Protein AF-A0A963CT71-F1 (afdb_monomer_lite)

Structure (mmCIF, N/CA/C/O backbone):
data_AF-A0A963CT71-F1
#
_entry.id   AF-A0A963CT71-F1
#
loop_
_atom_site.group_PDB
_atom_site.id
_atom_site.type_symbol
_atom_site.label_atom_id
_atom_site.label_alt_id
_atom_site.label_comp_id
_atom_site.label_asym_id
_atom_site.label_entity_id
_atom_site.label_seq_id
_atom_site.pdbx_PDB_ins_code
_atom_site.Cartn_x
_atom_site.Cartn_y
_atom_site.Cartn_z
_atom_site.occupancy
_atom_site.B_iso_or_equiv
_atom_site.auth_seq_id
_atom_site.auth_comp_id
_atom_site.auth_asym_id
_atom_site.auth_atom_id
_atom_site.pdbx_PDB_model_num
ATOM 1 N N . SER A 1 1 ? 18.856 -7.439 -0.219 1.00 39.22 1 SER A N 1
ATOM 2 C CA . SER A 1 1 ? 18.866 -8.822 0.309 1.00 39.22 1 SER A CA 1
ATOM 3 C C . SER A 1 1 ? 17.812 -9.653 -0.416 1.00 39.22 1 SER A C 1
ATOM 5 O O . SER A 1 1 ? 16.724 -9.135 -0.674 1.00 39.22 1 SER A O 1
ATOM 7 N N . PRO A 1 2 ? 18.084 -10.939 -0.716 1.00 38.97 2 PRO A N 1
ATOM 8 C CA . PRO A 1 2 ? 17.204 -11.805 -1.519 1.00 38.97 2 PRO A CA 1
ATOM 9 C C . PRO A 1 2 ? 15.769 -11.919 -0.979 1.00 38.97 2 PRO A C 1
ATOM 11 O O . PRO A 1 2 ? 14.817 -12.081 -1.737 1.00 38.97 2 PRO A O 1
ATOM 14 N N . GLU A 1 3 ? 15.612 -11.764 0.336 1.00 34.06 3 GLU A N 1
ATOM 15 C CA . GLU A 1 3 ? 14.328 -11.773 1.043 1.00 34.06 3 GLU A CA 1
ATOM 16 C C . GLU A 1 3 ? 13.418 -10.592 0.656 1.00 34.06 3 GLU A C 1
ATOM 18 O O . GLU A 1 3 ? 12.199 -10.733 0.624 1.00 34.06 3 GLU A O 1
ATOM 23 N N . ILE A 1 4 ? 13.986 -9.443 0.277 1.00 32.22 4 ILE A N 1
ATOM 24 C CA . ILE A 1 4 ? 13.237 -8.221 -0.054 1.00 32.22 4 ILE A CA 1
ATOM 25 C C . ILE A 1 4 ? 12.711 -8.243 -1.502 1.00 32.22 4 ILE A C 1
ATOM 27 O O . ILE A 1 4 ? 11.585 -7.813 -1.765 1.00 32.22 4 ILE A O 1
ATOM 31 N N . ALA A 1 5 ? 13.477 -8.807 -2.441 1.00 37.69 5 ALA A N 1
ATOM 32 C CA . ALA A 1 5 ? 13.049 -8.987 -3.834 1.00 37.69 5 ALA A CA 1
ATOM 33 C C . ALA A 1 5 ? 11.885 -9.993 -3.965 1.00 37.69 5 ALA A C 1
ATOM 35 O O . ALA A 1 5 ? 10.990 -9.829 -4.806 1.00 37.69 5 ALA A O 1
ATOM 36 N N . GLY A 1 6 ? 11.853 -10.999 -3.083 1.00 37.03 6 GLY A N 1
ATOM 37 C CA . GLY A 1 6 ? 10.745 -11.946 -2.969 1.00 37.03 6 GLY A CA 1
ATOM 38 C C . GLY A 1 6 ? 9.434 -11.275 -2.551 1.00 37.03 6 GLY A C 1
ATOM 39 O O . GLY A 1 6 ? 8.389 -11.572 -3.126 1.00 37.03 6 GLY A O 1
ATOM 40 N N . ILE A 1 7 ? 9.476 -10.313 -1.624 1.00 43.66 7 ILE A N 1
ATOM 41 C CA . ILE A 1 7 ? 8.278 -9.631 -1.105 1.00 43.66 7 ILE A CA 1
ATOM 42 C C . ILE A 1 7 ? 7.617 -8.767 -2.181 1.00 43.66 7 ILE A C 1
ATOM 44 O O . ILE A 1 7 ? 6.408 -8.850 -2.363 1.00 43.66 7 ILE A O 1
ATOM 48 N N . ALA A 1 8 ? 8.383 -7.981 -2.940 1.00 42.50 8 ALA A N 1
ATOM 49 C CA . ALA A 1 8 ? 7.830 -7.114 -3.986 1.00 42.50 8 ALA A CA 1
ATOM 50 C C . ALA A 1 8 ? 7.186 -7.900 -5.139 1.00 42.50 8 ALA A C 1
ATOM 52 O O . ALA A 1 8 ? 6.135 -7.518 -5.664 1.00 42.50 8 ALA A O 1
ATOM 53 N N . THR A 1 9 ? 7.805 -9.020 -5.510 1.00 46.75 9 THR A N 1
ATOM 54 C CA . THR A 1 9 ? 7.285 -9.934 -6.531 1.00 46.75 9 THR A CA 1
ATOM 55 C C . THR A 1 9 ? 6.040 -10.657 -6.025 1.00 46.75 9 THR A C 1
ATOM 57 O O . THR A 1 9 ? 5.046 -10.730 -6.740 1.00 46.75 9 THR A O 1
ATOM 60 N N . THR A 1 10 ? 6.047 -11.102 -4.764 1.00 49.56 10 THR A N 1
ATOM 61 C CA . THR A 1 10 ? 4.898 -11.754 -4.119 1.00 49.56 10 THR A CA 1
ATOM 62 C C . THR A 1 10 ? 3.737 -10.786 -3.932 1.00 49.56 10 THR A C 1
ATOM 64 O O . THR A 1 10 ? 2.600 -11.169 -4.161 1.00 49.56 10 THR A O 1
ATOM 67 N N . LEU A 1 11 ? 3.989 -9.518 -3.596 1.00 54.88 11 LEU A N 1
ATOM 68 C CA . LEU A 1 11 ? 2.932 -8.521 -3.441 1.00 54.88 11 LEU A CA 1
ATOM 69 C C . LEU A 1 11 ? 2.250 -8.224 -4.779 1.00 54.88 11 LEU A C 1
ATOM 71 O O . LEU A 1 11 ? 1.028 -8.205 -4.848 1.00 54.88 11 LEU A O 1
ATOM 75 N N . ARG A 1 12 ? 3.023 -8.058 -5.861 1.00 53.62 12 ARG A N 1
ATOM 76 C CA . ARG A 1 12 ? 2.466 -7.911 -7.215 1.00 53.62 12 ARG A CA 1
ATOM 77 C C . ARG A 1 12 ? 1.745 -9.169 -7.680 1.00 53.62 12 ARG A C 1
ATOM 79 O O . ARG A 1 12 ? 0.687 -9.052 -8.283 1.00 53.62 12 ARG A O 1
ATOM 86 N N . ALA A 1 13 ? 2.290 -10.346 -7.385 1.00 54.56 13 ALA A N 1
ATOM 87 C CA . ALA A 1 13 ? 1.652 -11.614 -7.708 1.00 54.56 13 ALA A CA 1
ATOM 88 C C . ALA A 1 13 ? 0.355 -11.819 -6.912 1.00 54.56 13 ALA A C 1
ATOM 90 O O . ALA A 1 13 ? -0.615 -12.264 -7.496 1.00 54.56 13 ALA A O 1
ATOM 91 N N . LEU A 1 14 ? 0.290 -11.437 -5.634 1.00 53.31 14 LEU A N 1
ATOM 92 C CA . LEU A 1 14 ? -0.922 -11.494 -4.806 1.00 53.31 14 LEU A CA 1
ATOM 93 C C . LEU A 1 14 ? -1.966 -10.467 -5.253 1.00 53.31 14 LEU A C 1
ATOM 95 O O . LEU A 1 14 ? -3.130 -10.813 -5.404 1.00 53.31 14 LEU A O 1
ATOM 99 N N . LEU A 1 15 ? -1.545 -9.232 -5.535 1.00 55.91 15 LEU A N 1
ATOM 100 C CA . LEU A 1 15 ? -2.412 -8.193 -6.098 1.00 55.91 15 LEU A CA 1
ATOM 101 C C . LEU A 1 15 ? -2.982 -8.606 -7.465 1.00 55.91 15 LEU A C 1
ATOM 103 O O . LEU A 1 15 ? -4.130 -8.294 -7.763 1.00 55.91 15 LEU A O 1
ATOM 107 N N . ALA A 1 16 ? -2.200 -9.312 -8.288 1.00 54.62 16 ALA A N 1
ATOM 108 C CA . ALA A 1 16 ? -2.622 -9.778 -9.609 1.00 54.62 16 ALA A CA 1
ATOM 109 C C . ALA A 1 16 ? -3.396 -11.110 -9.585 1.00 54.62 16 ALA A C 1
ATOM 111 O O . ALA A 1 16 ? -4.253 -11.322 -10.439 1.00 54.62 16 ALA A O 1
ATOM 112 N N . ALA A 1 17 ? -3.098 -12.010 -8.645 1.00 50.31 17 ALA A N 1
ATOM 113 C CA . ALA A 1 17 ? -3.702 -13.341 -8.558 1.00 50.31 17 ALA A CA 1
ATOM 114 C C . ALA A 1 17 ? -4.968 -13.369 -7.693 1.00 50.31 17 ALA A C 1
ATOM 116 O O . ALA A 1 17 ? -5.863 -14.162 -7.972 1.00 50.31 17 ALA A O 1
ATOM 117 N N . ASP A 1 18 ? -5.056 -12.509 -6.675 1.00 64.19 18 ASP A N 1
ATOM 118 C CA . ASP A 1 18 ? -6.190 -12.438 -5.751 1.00 64.19 18 ASP A CA 1
ATOM 119 C C . ASP A 1 18 ? -6.536 -10.986 -5.384 1.00 64.19 18 ASP A C 1
ATOM 121 O O . ASP A 1 18 ? -6.759 -10.613 -4.229 1.00 64.19 18 ASP A O 1
ATOM 125 N N . GLY A 1 19 ? -6.583 -10.126 -6.407 1.00 60.41 19 GLY A N 1
ATOM 126 C CA . GLY A 1 19 ? -7.023 -8.736 -6.262 1.00 60.41 19 GLY A CA 1
ATOM 127 C C . GLY A 1 19 ? -8.407 -8.621 -5.616 1.00 60.41 19 GLY A C 1
ATOM 128 O O . GLY A 1 19 ? -8.689 -7.632 -4.952 1.00 60.41 19 GLY A O 1
ATOM 129 N N . LYS A 1 20 ? -9.235 -9.669 -5.717 1.00 60.31 20 LYS A N 1
ATOM 130 C CA . LYS A 1 20 ? -10.563 -9.728 -5.109 1.00 60.31 20 LYS A CA 1
ATOM 131 C C . LY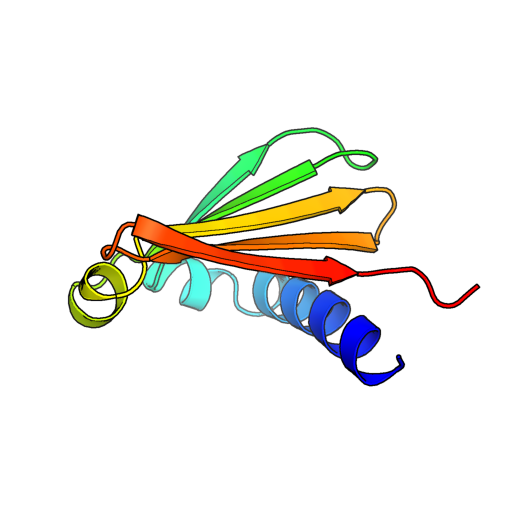S A 1 20 ? -10.501 -9.813 -3.583 1.00 60.31 20 LYS A C 1
ATOM 133 O O . LYS A 1 20 ? -11.141 -8.996 -2.931 1.00 60.31 20 LYS A O 1
ATOM 138 N N . ALA A 1 21 ? -9.685 -10.703 -3.010 1.00 62.38 21 ALA A N 1
ATOM 139 C CA . ALA A 1 21 ? -9.477 -10.737 -1.560 1.00 62.38 21 ALA A CA 1
ATOM 140 C C . ALA A 1 21 ? -8.869 -9.418 -1.050 1.00 62.38 21 ALA A C 1
ATOM 142 O O . ALA A 1 21 ? -9.252 -8.889 -0.005 1.00 62.38 21 ALA A O 1
ATOM 143 N N . LEU A 1 22 ? -7.952 -8.827 -1.817 1.00 64.31 22 LEU A N 1
ATOM 144 C CA . LEU A 1 22 ? -7.360 -7.539 -1.463 1.00 64.31 22 LEU A CA 1
ATOM 145 C C . LEU A 1 22 ? -8.373 -6.386 -1.502 1.00 64.31 22 LEU A C 1
ATOM 147 O O . LEU A 1 22 ? -8.377 -5.575 -0.581 1.00 64.31 22 LEU A O 1
ATOM 151 N N . GLU A 1 23 ? -9.260 -6.335 -2.494 1.00 68.88 23 GLU A N 1
ATOM 152 C CA . GLU A 1 23 ? -10.356 -5.356 -2.584 1.00 68.88 23 GLU A CA 1
ATOM 153 C C . GLU A 1 23 ? -11.472 -5.590 -1.549 1.00 68.88 23 GLU A C 1
ATOM 155 O O . GLU A 1 23 ? -12.158 -4.650 -1.125 1.00 68.88 23 GLU A O 1
ATOM 160 N N . GLU A 1 24 ? -11.666 -6.834 -1.108 1.00 73.38 24 GLU A N 1
ATOM 161 C CA . GLU A 1 24 ? -12.566 -7.167 -0.001 1.00 73.38 24 GLU A CA 1
ATOM 162 C C . GLU A 1 24 ? -12.045 -6.571 1.314 1.00 73.38 24 GLU A C 1
ATOM 164 O O . GLU A 1 24 ? -12.814 -5.966 2.064 1.00 73.38 24 GLU A O 1
ATOM 169 N N . HIS A 1 25 ? -10.735 -6.664 1.569 1.00 70.81 25 HIS A N 1
ATOM 170 C CA . HIS A 1 25 ? -10.113 -6.200 2.814 1.00 70.81 25 HIS A CA 1
ATOM 171 C C . HIS A 1 25 ? -9.627 -4.749 2.801 1.00 70.81 25 HIS A C 1
ATOM 173 O O . HIS A 1 25 ? -9.546 -4.127 3.868 1.00 70.81 25 HIS A O 1
ATOM 179 N N . TYR A 1 26 ? -9.351 -4.184 1.628 1.00 79.25 26 TYR A N 1
ATOM 180 C CA . TYR A 1 26 ? -8.771 -2.856 1.469 1.00 79.25 26 TYR A CA 1
ATOM 181 C C . TYR A 1 26 ? -9.443 -2.080 0.338 1.00 79.25 26 TYR A C 1
ATOM 183 O O . TYR A 1 26 ? -9.868 -2.622 -0.675 1.00 79.25 26 TYR A O 1
ATOM 191 N N . THR A 1 27 ? -9.490 -0.763 0.485 1.00 87.12 27 THR A N 1
ATOM 192 C CA . THR A 1 27 ? -9.684 0.145 -0.643 1.00 87.12 27 THR A CA 1
ATOM 193 C C . THR A 1 27 ? -8.320 0.417 -1.270 1.00 87.12 27 THR A C 1
ATOM 195 O O . THR A 1 27 ? -7.392 0.820 -0.564 1.00 87.12 27 THR A O 1
ATOM 198 N N . LEU A 1 28 ? -8.205 0.198 -2.582 1.00 84.56 28 LEU A N 1
ATOM 199 C CA . LEU A 1 28 ? -6.971 0.381 -3.343 1.00 84.56 28 LEU A CA 1
ATOM 200 C C . LEU A 1 28 ? -7.066 1.640 -4.206 1.00 84.56 28 LEU A C 1
ATOM 202 O O . LEU A 1 28 ? -8.051 1.844 -4.915 1.00 84.56 28 LEU A O 1
ATOM 206 N N . ILE A 1 29 ? -6.024 2.470 -4.176 1.00 85.44 29 ILE A N 1
ATOM 207 C CA . ILE A 1 29 ? -5.882 3.622 -5.073 1.00 85.44 29 ILE A CA 1
ATOM 208 C C . ILE A 1 29 ? -4.493 3.563 -5.701 1.00 85.44 29 ILE A C 1
ATOM 210 O O . ILE A 1 29 ? -3.490 3.747 -5.013 1.00 85.44 29 ILE A O 1
ATOM 214 N N . LEU A 1 30 ? -4.441 3.312 -7.010 1.00 83.06 30 LEU A N 1
ATOM 215 C CA . LEU A 1 30 ? -3.220 3.397 -7.806 1.00 83.06 30 LEU A CA 1
ATOM 216 C C . LEU A 1 30 ? -3.155 4.761 -8.499 1.00 83.06 30 LEU A C 1
ATOM 218 O O . LEU A 1 30 ? -4.142 5.234 -9.061 1.00 83.06 30 LEU A O 1
ATOM 222 N N . SER A 1 31 ? -1.984 5.385 -8.474 1.00 84.00 31 SER A N 1
ATOM 223 C CA . SER A 1 31 ? -1.724 6.675 -9.116 1.00 84.00 31 SER A CA 1
ATOM 224 C C . SER A 1 31 ? -0.303 6.727 -9.675 1.00 84.00 31 SER A C 1
ATOM 226 O O . SER A 1 31 ? 0.566 5.969 -9.240 1.00 84.00 31 SER A O 1
ATOM 228 N N . GLY A 1 32 ? -0.067 7.625 -10.632 1.00 84.38 32 GLY A N 1
ATOM 229 C CA . GLY A 1 32 ? 1.235 7.807 -11.274 1.00 84.38 32 GLY A CA 1
ATOM 230 C C . GLY A 1 32 ? 1.373 7.054 -12.599 1.00 84.38 32 GLY A C 1
ATOM 231 O O . GLY A 1 32 ? 0.396 6.854 -13.320 1.00 84.38 32 GLY A O 1
ATOM 232 N N . SER A 1 33 ? 2.605 6.683 -12.934 1.00 78.62 33 SER A N 1
ATOM 233 C CA . SER A 1 33 ? 3.008 6.073 -14.207 1.00 78.62 33 SER A CA 1
ATOM 234 C C . SER A 1 33 ? 3.913 4.857 -13.983 1.00 78.62 33 SER A C 1
ATOM 236 O O . SER A 1 33 ? 4.394 4.632 -12.879 1.00 78.62 33 SER A O 1
ATOM 238 N N . GLY A 1 34 ? 4.188 4.060 -15.020 1.00 73.81 34 GLY A N 1
ATOM 239 C CA . GLY A 1 34 ? 4.998 2.839 -14.876 1.00 73.81 34 GLY A CA 1
ATOM 240 C C . GLY A 1 34 ? 6.397 3.056 -14.272 1.00 73.81 34 GLY A C 1
ATOM 241 O O . GLY A 1 34 ? 6.877 2.196 -13.533 1.00 73.81 34 GLY A O 1
ATOM 242 N N . SER A 1 35 ? 7.019 4.208 -14.533 1.00 78.38 35 SER A N 1
ATOM 243 C CA . SER A 1 35 ? 8.341 4.587 -14.014 1.00 78.38 35 SER A CA 1
ATOM 244 C C . SER A 1 35 ? 8.303 5.261 -12.638 1.00 78.38 35 SER A C 1
ATOM 246 O O . SER A 1 35 ? 9.333 5.367 -11.984 1.00 78.38 35 SER A O 1
ATOM 248 N N . ASP A 1 36 ? 7.133 5.716 -12.189 1.00 82.81 36 ASP A N 1
ATOM 249 C CA . A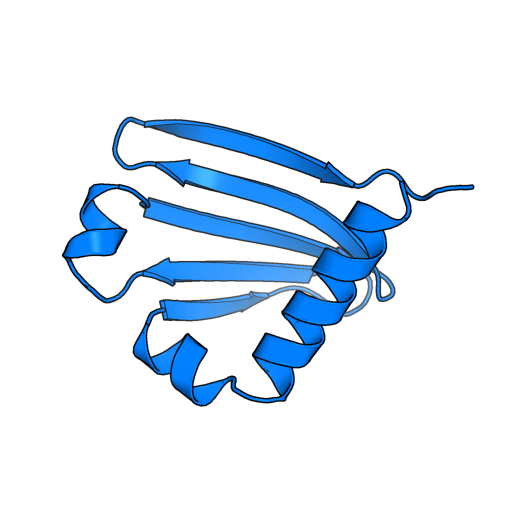SP A 1 36 ? 6.933 6.332 -10.874 1.00 82.81 36 ASP A CA 1
ATOM 250 C C . ASP A 1 36 ? 5.451 6.241 -10.493 1.00 82.81 36 ASP A C 1
ATOM 252 O O . ASP A 1 36 ? 4.611 7.007 -10.983 1.00 82.81 36 ASP A O 1
ATOM 256 N N . TRP A 1 37 ? 5.118 5.248 -9.672 1.00 86.56 37 TRP A N 1
ATOM 257 C CA . TRP A 1 37 ? 3.761 4.948 -9.234 1.00 86.56 37 TRP A CA 1
ATOM 258 C C . TRP A 1 37 ? 3.668 4.865 -7.713 1.00 86.56 37 TRP A C 1
ATOM 260 O O . TRP A 1 37 ? 4.622 4.549 -6.993 1.00 86.56 37 TRP A O 1
ATOM 270 N N . MET A 1 38 ? 2.450 5.094 -7.228 1.00 91.12 38 MET A N 1
ATOM 271 C CA . MET A 1 38 ? 2.069 4.906 -5.837 1.00 91.12 38 MET A CA 1
ATOM 272 C C . MET A 1 38 ? 0.774 4.104 -5.747 1.00 91.12 38 MET A C 1
ATOM 274 O O . MET A 1 38 ? -0.236 4.478 -6.348 1.00 91.12 38 MET A O 1
ATOM 2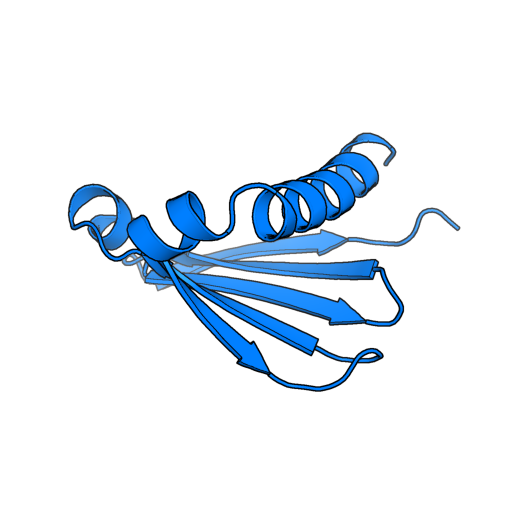78 N N . LEU A 1 39 ? 0.798 3.043 -4.944 1.00 87.62 39 LEU A N 1
ATOM 279 C CA . LEU A 1 39 ? -0.374 2.283 -4.529 1.00 87.62 39 LEU A CA 1
ATOM 280 C C . LEU A 1 39 ? -0.668 2.580 -3.056 1.00 87.62 39 LEU A C 1
ATOM 282 O O . LEU A 1 39 ? 0.175 2.341 -2.190 1.00 87.62 39 LEU A O 1
ATOM 286 N N . GLN A 1 40 ? -1.864 3.083 -2.774 1.00 92.75 40 GLN A N 1
ATOM 287 C CA . GLN A 1 40 ? -2.392 3.214 -1.422 1.00 92.75 40 GLN A CA 1
ATOM 288 C C . GLN A 1 40 ? -3.351 2.064 -1.121 1.00 92.75 40 GLN A C 1
ATOM 290 O O . GLN A 1 40 ? -4.234 1.770 -1.927 1.00 92.75 40 GLN A O 1
ATOM 295 N N . LEU A 1 41 ? -3.205 1.471 0.063 1.00 88.00 41 LEU A N 1
ATOM 296 C CA . LEU A 1 41 ? -4.131 0.498 0.628 1.00 88.00 41 LEU A CA 1
ATOM 297 C C . LEU A 1 41 ? -4.706 1.066 1.927 1.00 88.00 41 LEU A C 1
ATOM 299 O O . LEU A 1 41 ? -3.957 1.422 2.840 1.00 88.00 41 LEU A O 1
ATOM 303 N N . THR A 1 42 ? -6.030 1.123 2.027 1.00 90.44 42 THR A N 1
ATOM 304 C CA . THR A 1 42 ? -6.740 1.564 3.236 1.00 90.44 42 THR A CA 1
ATOM 305 C C . THR A 1 42 ? -7.628 0.427 3.741 1.00 90.44 42 THR A C 1
ATOM 307 O O . THR A 1 42 ? -8.504 0.002 2.986 1.00 90.44 42 THR A O 1
ATOM 310 N N . PRO A 1 43 ? -7.430 -0.096 4.966 1.00 83.38 43 PRO A N 1
ATOM 311 C CA . PRO A 1 43 ? -8.236 -1.202 5.478 1.00 83.38 43 PRO A CA 1
ATOM 312 C C . PRO A 1 43 ? -9.728 -0.853 5.527 1.00 83.38 43 PRO A C 1
ATOM 314 O O . PRO A 1 43 ? -10.100 0.250 5.925 1.00 83.38 43 PRO A O 1
ATOM 317 N N . ARG A 1 44 ? -10.589 -1.805 5.159 1.00 82.25 44 ARG A N 1
ATOM 318 C CA . ARG A 1 44 ? -12.057 -1.669 5.227 1.00 82.25 44 ARG A CA 1
ATOM 319 C C . ARG A 1 44 ? -12.657 -2.214 6.521 1.00 82.25 44 ARG A C 1
ATOM 321 O O . ARG A 1 44 ? -13.727 -1.780 6.934 1.00 82.25 44 ARG A O 1
ATOM 328 N N . PHE A 1 45 ? -11.980 -3.168 7.156 1.00 73.31 45 PHE A N 1
ATOM 329 C CA . PHE A 1 45 ? -12.474 -3.846 8.350 1.00 73.31 45 PHE A CA 1
ATOM 330 C C . PHE A 1 45 ? -11.961 -3.197 9.634 1.00 73.31 45 PHE A C 1
ATOM 332 O O . PHE A 1 45 ? -10.759 -2.971 9.787 1.00 73.31 45 PHE A O 1
ATOM 339 N N . GLU A 1 46 ? -12.869 -3.004 10.596 1.00 68.12 46 GLU A N 1
ATOM 340 C CA . GLU A 1 46 ? -12.590 -2.297 11.853 1.00 68.12 46 GLU A CA 1
ATOM 341 C C . GLU A 1 46 ? -11.384 -2.827 12.635 1.00 68.12 46 GLU A C 1
ATOM 343 O O . GLU A 1 46 ? -10.674 -2.073 13.290 1.00 68.12 46 GLU A O 1
ATOM 348 N N . GLN A 1 47 ? -11.161 -4.140 12.622 1.00 70.00 47 GLN A N 1
ATOM 349 C CA . GLN A 1 47 ? -10.107 -4.755 13.431 1.00 70.00 47 GLN A CA 1
ATOM 350 C C . GLN A 1 47 ? -8.720 -4.289 12.989 1.00 70.00 47 GLN A C 1
ATOM 352 O O . GLN A 1 47 ? -7.881 -3.986 13.833 1.00 70.00 47 GLN A O 1
ATOM 357 N N . VAL A 1 48 ? -8.513 -4.183 11.676 1.00 65.88 48 VAL A N 1
ATOM 358 C CA . VAL A 1 48 ? -7.250 -3.729 11.089 1.00 65.88 48 VAL A CA 1
ATOM 359 C C . VAL A 1 48 ? -7.193 -2.205 11.069 1.00 65.88 48 VAL A C 1
ATOM 361 O O . VAL A 1 48 ? -6.149 -1.642 11.387 1.00 65.88 48 VAL A O 1
ATOM 364 N N . SER A 1 49 ? -8.308 -1.525 10.777 1.00 74.44 49 SER A N 1
ATOM 365 C CA . SER A 1 49 ? -8.351 -0.057 10.717 1.00 74.44 49 SER A CA 1
ATOM 366 C C . SER A 1 49 ? -8.142 0.628 12.073 1.00 74.44 49 SER A C 1
ATOM 368 O O . SER A 1 49 ? -7.853 1.821 12.106 1.00 74.44 49 SER A O 1
ATOM 370 N N . ARG A 1 50 ? -8.290 -0.104 13.188 1.00 76.19 50 ARG A N 1
ATOM 371 C CA . ARG A 1 50 ? -7.936 0.352 14.546 1.00 76.19 50 ARG A CA 1
ATOM 372 C C . ARG A 1 50 ? -6.431 0.472 14.782 1.00 76.19 50 ARG A C 1
ATOM 374 O O . ARG A 1 50 ? -6.031 1.178 15.699 1.00 76.19 50 ARG A O 1
ATOM 381 N N . ILE A 1 51 ? -5.625 -0.234 13.995 1.00 76.88 51 ILE A N 1
ATOM 382 C CA . ILE A 1 51 ? -4.167 -0.279 14.141 1.00 76.88 51 ILE A CA 1
ATOM 383 C C . ILE A 1 51 ? -3.527 0.469 12.975 1.00 76.88 51 ILE A C 1
ATOM 385 O O . ILE A 1 51 ? -2.704 1.351 13.179 1.00 76.88 51 ILE A O 1
ATOM 389 N N . ILE A 1 52 ? -3.959 0.167 11.752 1.00 79.50 52 ILE A N 1
ATOM 390 C CA . ILE A 1 52 ? -3.404 0.714 10.517 1.00 79.50 52 ILE A CA 1
ATOM 391 C C . ILE A 1 52 ? -4.357 1.757 9.935 1.00 79.50 52 ILE A C 1
ATOM 393 O O . ILE A 1 52 ? -5.516 1.459 9.654 1.00 79.50 52 ILE A O 1
ATOM 397 N N . GLU A 1 53 ? -3.856 2.964 9.690 1.00 89.62 53 GLU A N 1
ATOM 398 C CA . GLU A 1 53 ? -4.568 4.005 8.945 1.00 89.62 53 GLU A CA 1
ATOM 399 C C . GLU A 1 53 ? -4.488 3.726 7.436 1.00 89.62 53 GLU A C 1
ATOM 401 O O . GLU A 1 53 ? -5.504 3.652 6.740 1.00 89.62 53 GLU A O 1
ATOM 406 N N . LYS A 1 54 ? -3.268 3.555 6.914 1.00 93.44 54 LYS A N 1
ATOM 407 C CA . LYS A 1 54 ? -3.013 3.272 5.496 1.00 93.44 54 LYS A CA 1
ATOM 408 C C . LYS A 1 54 ? -1.614 2.713 5.269 1.00 93.44 54 LYS A C 1
ATOM 410 O O . LYS A 1 54 ? -0.697 2.949 6.051 1.00 93.44 54 LYS A O 1
ATOM 415 N N . ILE A 1 55 ? -1.441 2.039 4.141 1.00 87.62 55 ILE A N 1
ATOM 416 C CA . ILE A 1 55 ? -0.136 1.614 3.630 1.00 87.62 55 ILE A CA 1
ATOM 417 C C . ILE A 1 55 ? 0.089 2.310 2.291 1.00 87.62 55 ILE A C 1
ATOM 419 O O . ILE A 1 55 ? -0.775 2.261 1.414 1.00 87.62 55 ILE A O 1
ATO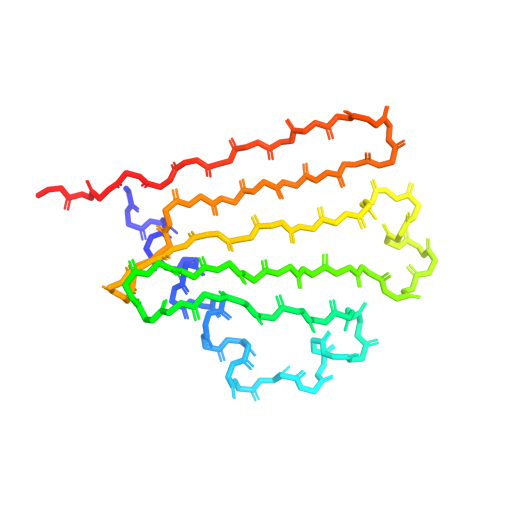M 423 N N . LEU A 1 56 ? 1.240 2.962 2.133 1.00 94.19 56 LEU A N 1
ATOM 424 C CA . LEU A 1 56 ? 1.685 3.557 0.877 1.00 94.19 56 LEU A CA 1
ATOM 425 C C . LEU A 1 56 ? 2.865 2.773 0.326 1.00 94.19 56 LEU A C 1
ATOM 427 O O . LEU A 1 56 ? 3.901 2.646 0.973 1.00 94.19 56 LEU A O 1
ATOM 431 N N . ILE A 1 57 ? 2.723 2.306 -0.904 1.00 90.00 57 ILE A N 1
ATOM 432 C CA . ILE A 1 57 ? 3.756 1.573 -1.623 1.00 90.00 57 ILE A CA 1
ATOM 433 C C . ILE A 1 57 ? 4.155 2.411 -2.822 1.00 90.00 57 ILE A C 1
ATOM 435 O O . ILE A 1 57 ? 3.298 2.804 -3.611 1.00 90.00 57 ILE A O 1
ATOM 439 N N . ARG A 1 58 ? 5.449 2.691 -2.954 1.00 92.94 58 ARG A N 1
ATOM 440 C CA . ARG A 1 58 ? 6.005 3.437 -4.083 1.00 92.94 58 ARG A CA 1
ATOM 441 C C . ARG A 1 58 ? 7.008 2.601 -4.840 1.00 92.94 58 ARG A C 1
ATOM 443 O O . ARG A 1 58 ? 7.785 1.844 -4.247 1.00 92.94 58 ARG A O 1
ATOM 450 N N . GLY A 1 59 ? 7.024 2.787 -6.145 1.00 87.88 59 GLY A N 1
ATOM 451 C CA . GLY A 1 59 ? 7.961 2.112 -7.013 1.00 87.88 59 GLY A CA 1
ATOM 452 C C . GLY A 1 59 ? 7.951 2.679 -8.417 1.00 87.88 59 GLY A C 1
ATOM 453 O O . GLY A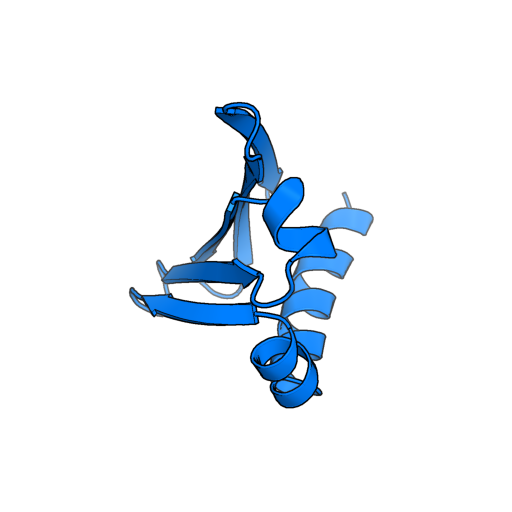 1 59 ? 7.246 3.632 -8.720 1.00 87.88 59 GLY A O 1
ATOM 454 N N . GLY A 1 60 ? 8.736 2.051 -9.275 1.00 85.38 60 GLY A N 1
ATOM 455 C CA . GLY A 1 60 ? 8.963 2.484 -10.643 1.00 85.38 60 GLY A CA 1
ATOM 456 C C . GLY A 1 60 ? 9.776 1.436 -11.381 1.00 85.38 60 GLY A C 1
ATOM 457 O O . GLY A 1 60 ? 10.480 0.654 -10.740 1.00 85.38 60 GLY A O 1
ATOM 458 N N . ASP A 1 61 ? 9.620 1.367 -12.700 1.00 80.50 61 ASP A N 1
ATOM 459 C CA . ASP A 1 61 ? 10.424 0.516 -13.588 1.00 80.50 61 ASP A CA 1
ATOM 460 C C . ASP A 1 61 ? 10.443 -0.959 -13.151 1.00 80.50 61 ASP A C 1
ATOM 462 O O . ASP A 1 61 ? 11.470 -1.632 -13.109 1.00 80.50 61 ASP A O 1
ATOM 466 N N . GLY A 1 62 ? 9.270 -1.465 -12.756 1.00 75.62 62 GLY A N 1
ATOM 467 C CA . GLY A 1 62 ? 9.104 -2.847 -12.298 1.00 75.62 62 GLY A CA 1
ATOM 468 C C . GLY A 1 62 ? 9.606 -3.124 -10.875 1.00 75.62 62 GLY A C 1
ATOM 469 O O . GLY A 1 62 ? 9.489 -4.254 -10.406 1.00 75.62 62 GLY A O 1
ATOM 470 N N . GLN A 1 63 ? 10.069 -2.121 -10.129 1.00 78.69 63 GLN A N 1
ATOM 471 C CA . GLN A 1 63 ? 10.617 -2.276 -8.774 1.00 78.69 63 GLN A CA 1
ATOM 472 C C . GLN A 1 63 ? 9.747 -1.598 -7.713 1.00 78.69 63 GLN A C 1
ATOM 474 O O . GLN A 1 63 ? 8.981 -0.688 -8.025 1.00 78.69 63 GLN A O 1
ATOM 479 N N . ILE A 1 64 ? 9.805 -2.081 -6.470 1.00 82.56 64 ILE A N 1
ATOM 480 C CA . ILE A 1 64 ? 9.303 -1.354 -5.293 1.00 82.56 64 ILE A CA 1
ATOM 481 C C . ILE A 1 64 ? 10.506 -0.664 -4.663 1.00 82.56 64 ILE A C 1
ATOM 483 O O . ILE A 1 64 ? 11.562 -1.271 -4.526 1.00 82.56 64 ILE A O 1
ATOM 487 N N . GLN A 1 65 ? 10.337 0.594 -4.280 1.00 89.44 65 GLN A N 1
ATOM 488 C CA . GLN A 1 65 ? 11.398 1.419 -3.706 1.00 89.44 65 GLN A CA 1
ATOM 489 C C . GLN A 1 65 ? 11.125 1.729 -2.234 1.00 89.44 65 GLN A C 1
ATOM 491 O O . GLN A 1 65 ? 12.053 1.835 -1.432 1.00 89.44 65 GLN A O 1
ATOM 496 N N . ARG A 1 66 ? 9.849 1.878 -1.858 1.00 91.88 66 ARG A N 1
ATOM 497 C CA . ARG A 1 66 ? 9.474 2.246 -0.493 1.00 91.88 66 ARG A CA 1
ATOM 498 C C . ARG A 1 66 ? 8.106 1.716 -0.097 1.00 91.88 66 ARG A C 1
ATOM 500 O O . ARG A 1 66 ? 7.177 1.737 -0.903 1.00 91.88 66 ARG A O 1
ATOM 507 N N . ILE A 1 67 ? 7.991 1.319 1.164 1.00 88.44 67 ILE A N 1
ATOM 508 C CA . ILE A 1 67 ? 6.726 1.024 1.835 1.00 88.44 67 ILE A CA 1
ATOM 509 C C . ILE A 1 67 ? 6.661 1.882 3.100 1.00 88.44 67 ILE A C 1
ATOM 511 O O . ILE A 1 67 ? 7.557 1.807 3.939 1.00 88.44 67 ILE A O 1
ATOM 515 N N . ASP A 1 68 ? 5.627 2.711 3.213 1.00 94.62 68 ASP A N 1
ATOM 516 C CA . ASP A 1 68 ? 5.308 3.488 4.410 1.00 94.62 68 ASP A CA 1
ATOM 517 C C . ASP A 1 68 ? 3.996 2.946 5.009 1.00 94.62 68 ASP A C 1
ATOM 519 O O . ASP A 1 68 ? 2.955 2.977 4.348 1.00 94.62 68 ASP A O 1
ATOM 523 N N . THR A 1 69 ? 4.028 2.475 6.253 1.00 87.19 69 THR A N 1
ATOM 524 C CA . THR A 1 69 ? 2.839 2.068 7.016 1.00 87.19 69 THR A CA 1
ATOM 525 C C . THR A 1 69 ? 2.515 3.151 8.030 1.00 87.19 69 THR A C 1
ATOM 527 O O . THR A 1 69 ? 3.351 3.473 8.872 1.00 87.19 69 THR A O 1
ATOM 530 N N . TYR A 1 70 ? 1.310 3.704 7.934 1.00 92.19 70 TYR A N 1
ATOM 531 C CA . TYR A 1 70 ? 0.779 4.701 8.855 1.00 92.19 70 TYR A CA 1
ATOM 532 C C . TYR A 1 70 ? -0.143 4.003 9.843 1.00 92.19 70 TYR A C 1
ATOM 534 O O . TYR A 1 70 ? -1.097 3.332 9.433 1.00 92.19 70 TYR A O 1
ATOM 542 N N . GLU A 1 71 ? 0.138 4.163 11.126 1.00 87.50 71 GLU A N 1
ATOM 543 C CA . GLU A 1 71 ? -0.663 3.607 12.210 1.00 87.50 71 GLU A CA 1
ATOM 544 C C . GLU A 1 71 ? -1.600 4.667 12.796 1.00 87.50 71 GLU A C 1
ATOM 546 O O . GLU A 1 71 ? -1.308 5.862 12.765 1.00 87.50 71 GLU A O 1
ATOM 551 N N . GLN A 1 72 ? -2.723 4.238 13.376 1.00 87.25 72 GLN A N 1
ATOM 552 C CA . GLN A 1 72 ? -3.671 5.146 14.041 1.00 87.25 72 GLN A CA 1
ATOM 553 C C . GLN A 1 72 ? -3.065 5.866 15.257 1.00 87.25 72 GLN A C 1
ATOM 555 O O . GLN A 1 72 ? -3.591 6.888 15.691 1.00 87.25 72 GLN A O 1
ATOM 560 N N . SER A 1 73 ? -1.959 5.355 15.812 1.00 88.06 73 SER A N 1
ATOM 561 C CA . SER A 1 73 ? -1.189 6.035 16.861 1.00 88.06 73 SER A CA 1
ATOM 562 C C . SER A 1 73 ? -0.500 7.313 16.366 1.00 88.06 73 SER A C 1
ATOM 564 O O . SER A 1 73 ? -0.095 8.139 17.184 1.00 88.06 73 SER A O 1
ATOM 566 N N . GLY A 1 74 ? -0.369 7.487 15.046 1.00 90.69 74 GLY A N 1
ATOM 567 C CA . GLY A 1 74 ? 0.455 8.516 14.414 1.00 90.69 74 GLY A CA 1
ATOM 568 C C . GLY A 1 74 ? 1.874 8.045 14.080 1.00 90.69 74 GLY A C 1
ATOM 569 O O . GLY A 1 74 ? 2.636 8.808 13.481 1.00 90.69 74 GLY A O 1
ATOM 570 N N . ASP A 1 75 ? 2.228 6.803 14.423 1.00 89.88 75 ASP A N 1
ATOM 571 C CA . ASP A 1 75 ? 3.522 6.226 14.074 1.00 89.88 75 ASP A CA 1
ATOM 572 C C . ASP A 1 75 ? 3.615 5.914 12.578 1.00 89.88 75 ASP A C 1
ATOM 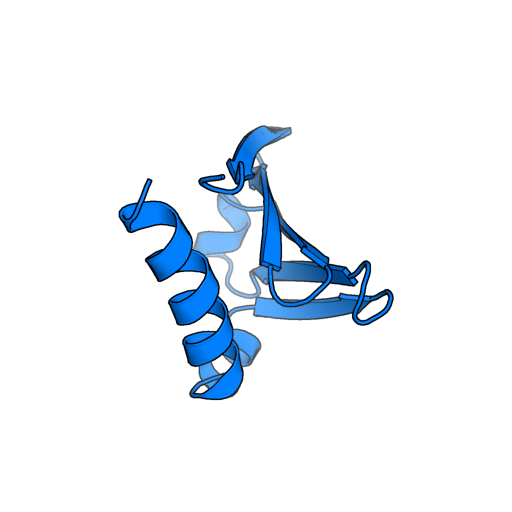574 O O . ASP A 1 75 ? 2.635 5.574 11.906 1.00 89.88 75 ASP A O 1
ATOM 578 N N . ILE A 1 76 ? 4.837 6.030 12.053 1.00 92.81 76 ILE A N 1
ATOM 579 C CA . ILE A 1 76 ? 5.146 5.714 10.661 1.00 92.81 76 ILE A CA 1
ATOM 580 C C . ILE A 1 76 ? 6.306 4.730 10.633 1.00 92.81 76 ILE A C 1
ATOM 582 O O . ILE A 1 76 ? 7.447 5.087 10.934 1.00 92.81 76 ILE A O 1
ATOM 586 N N . SER A 1 77 ? 6.025 3.507 10.193 1.00 85.12 77 SER A N 1
ATOM 587 C CA . SER A 1 77 ? 7.065 2.543 9.850 1.00 85.12 77 SER A CA 1
ATOM 588 C C . SER A 1 77 ? 7.436 2.700 8.380 1.00 85.12 77 SER A C 1
ATOM 590 O O . SER A 1 77 ? 6.568 2.687 7.505 1.00 85.12 77 SER A O 1
ATOM 592 N N . ARG A 1 78 ? 8.729 2.873 8.095 1.00 93.31 78 ARG A N 1
ATOM 593 C CA . ARG A 1 78 ? 9.248 3.062 6.736 1.00 93.31 78 ARG A CA 1
ATOM 594 C C . ARG A 1 78 ? 10.268 1.991 6.397 1.00 93.31 78 ARG A C 1
ATOM 596 O O . ARG A 1 78 ? 11.321 1.912 7.026 1.00 93.31 78 ARG A O 1
ATOM 603 N N . MET A 1 79 ? 10.004 1.264 5.318 1.00 88.06 79 MET A N 1
ATOM 604 C CA . MET A 1 79 ? 10.951 0.342 4.704 1.00 88.06 79 MET A CA 1
ATOM 605 C C . MET A 1 79 ? 11.415 0.898 3.358 1.00 88.06 79 MET A C 1
ATOM 607 O O . MET A 1 79 ? 10.600 1.168 2.475 1.00 88.06 79 MET A O 1
ATOM 611 N N . ILE A 1 80 ? 12.728 1.069 3.200 1.00 90.00 80 ILE A N 1
ATOM 612 C CA . ILE A 1 80 ? 13.358 1.470 1.937 1.00 90.00 80 ILE A CA 1
ATOM 613 C C . ILE A 1 80 ? 14.002 0.232 1.326 1.00 90.00 80 ILE A C 1
ATOM 615 O O . ILE A 1 80 ? 14.776 -0.459 1.987 1.00 90.00 80 ILE A O 1
ATOM 619 N N . LEU A 1 81 ? 13.672 -0.041 0.069 1.00 84.12 81 LEU A N 1
ATOM 620 C CA . LEU A 1 81 ? 14.251 -1.136 -0.689 1.00 84.12 81 LEU A CA 1
ATOM 621 C C . LEU A 1 81 ? 15.394 -0.564 -1.522 1.00 84.12 81 LEU A C 1
ATOM 623 O O . LEU A 1 81 ? 15.180 0.257 -2.412 1.00 84.12 81 LEU A O 1
ATOM 627 N N . ILE A 1 82 ? 16.611 -0.983 -1.198 1.00 81.25 82 ILE A N 1
ATOM 628 C CA . ILE A 1 82 ? 17.808 -0.622 -1.950 1.00 81.25 82 ILE A CA 1
ATOM 629 C C . ILE A 1 82 ? 18.049 -1.752 -2.956 1.00 81.25 82 ILE A C 1
ATOM 631 O O . ILE A 1 82 ? 18.070 -2.911 -2.533 1.00 81.25 82 ILE A O 1
ATOM 635 N N . PRO A 1 83 ? 18.190 -1.460 -4.262 1.00 69.38 83 PRO A N 1
ATOM 636 C CA . PRO A 1 83 ? 18.557 -2.474 -5.240 1.00 69.38 83 PRO A CA 1
ATOM 637 C C . PRO A 1 83 ? 19.877 -3.135 -4.841 1.00 69.38 83 PRO A C 1
ATOM 639 O O . PRO A 1 83 ? 20.839 -2.441 -4.507 1.00 69.38 83 PRO A O 1
ATOM 642 N N . ASP A 1 84 ? 19.922 -4.465 -4.885 1.00 66.75 84 ASP A N 1
ATOM 643 C CA . ASP A 1 84 ? 21.192 -5.183 -4.841 1.00 66.75 84 ASP A CA 1
ATOM 644 C C . ASP A 1 84 ? 21.866 -4.905 -6.203 1.00 66.75 84 ASP A C 1
ATOM 646 O O . ASP A 1 84 ? 21.323 -5.277 -7.246 1.00 66.75 84 ASP A O 1
ATOM 650 N N . GLY A 1 85 ? 22.940 -4.106 -6.188 1.00 56.34 85 GLY A N 1
ATOM 651 C CA . GLY A 1 85 ? 23.681 -3.686 -7.386 1.00 56.34 85 GLY A CA 1
ATOM 652 C C . GLY A 1 85 ? 24.414 -4.818 -8.091 1.00 56.34 85 GLY A C 1
ATOM 653 O O . GLY A 1 85 ? 24.687 -5.852 -7.440 1.00 56.34 85 GLY A O 1
#

Radius of gyration: 13.21 Å; chains: 1; bounding box: 36×22×32 Å

Foldseek 3Di:
DVVQQVVLVVVVCCCVVPVVVQVVQWDWDWDDDQAWIKIKTAGPDPVVCQFWGIWIWIHHPSDTAKIWTQTPVRDIDIDGDDDPD

Secondary structure (DSSP, 8-state):
-HHHHHHHHHHHHHHHH-HHHHHHHEEEEEEEETTEEEEEEEE-SHHHHTTEEEEEEEEETTEEEEEEEEETTS-EEEEE-----

Sequence (85 aa):
SPEIAGIATTLRALLAADGKALEEHYTLILSGSGSDWMLQLTPRFEQVSRIIEKILIRGGDGQIQRIDTYEQSGDISRMILIPDG

pLDDT: mean 74.4, std 17.09, range [32.22, 94.62]